Protein AF-A0A923TBF7-F1 (afdb_monomer)

Sequence (100 aa):
LIRGIGPTLTGFGVTGALADPILALTTANGVLIASSDDWGNGSNPGEIAATSARVGAFALPSASKDAAILVTLAPGNYTALLGGTNNTSGVALLEVYEVP

Solvent-accessible surface area (backbone atoms only — not comparable to full-atom values): 5743 Å² total; per-residue (Å²): 59,39,37,28,40,6,46,67,40,46,82,73,69,45,78,64,35,16,72,40,22,33,29,38,33,24,41,76,86,66,50,80,76,50,72,24,66,27,28,52,77,48,99,51,38,67,60,48,52,54,48,31,56,74,68,72,42,79,86,77,62,69,88,37,35,24,11,47,48,79,71,90,76,76,95,76,66,67,45,80,47,74,46,36,56,96,80,43,82,53,46,65,48,80,47,80,46,83,75,133

Nearest PDB structures (foldseek):
  7eha-assembly1_C  TM=4.477E-01  e=1.916E+00  Salmonella enterica subsp. enterica serovar Typhimurium str. LT2
  6l2m-assembly1_A-2  TM=4.316E-01  e=3.121E+00  Mycoplasma capricolum subsp. capricolum
  3osv-assembly3_D-3  TM=4.622E-01  e=5.086E+00  Pseudomonas aeruginosa
  3osv-assembly2_C-2  TM=3.943E-01  e=6.492E+00  Pseudomonas aeruginosa

Secondary structure (DSSP, 8-state):
-EEEESGGGGGGT-TTB-SSEEEEEEETT--EEEEEESGGGSS-HHHHHHHHHHTTPPPPPTT---EEE-----SS-EEEEEEEGGG---B-EEEE----

Structure (mmCIF, N/CA/C/O backbone):
data_AF-A0A923TBF7-F1
#
_entry.id   AF-A0A923TBF7-F1
#
loop_
_atom_site.group_PDB
_atom_site.id
_atom_site.type_symbol
_atom_site.label_atom_id
_atom_site.label_alt_id
_atom_site.label_comp_id
_atom_site.label_asym_id
_atom_site.label_entity_id
_atom_site.label_seq_id
_atom_site.pdbx_PDB_ins_code
_atom_site.Cartn_x
_atom_site.Cartn_y
_atom_site.Cartn_z
_atom_site.occupancy
_atom_site.B_iso_or_equiv
_atom_site.auth_seq_id
_atom_site.auth_comp_id
_atom_site.auth_asym_id
_atom_site.auth_atom_id
_atom_site.pdbx_PDB_model_num
ATOM 1 N N . LEU A 1 1 ? -7.035 -2.078 5.188 1.00 98.19 1 LEU A N 1
ATOM 2 C CA . LEU A 1 1 ? -5.842 -2.570 4.457 1.00 98.19 1 LEU A CA 1
ATOM 3 C C . LEU A 1 1 ? -5.611 -1.648 3.273 1.00 98.19 1 LEU A C 1
ATOM 5 O O . LEU A 1 1 ? -6.553 -1.402 2.534 1.00 98.19 1 LEU A O 1
ATOM 9 N N . ILE A 1 2 ? -4.401 -1.125 3.114 1.00 98.50 2 ILE A N 1
ATOM 10 C CA . ILE A 1 2 ? -4.012 -0.271 1.987 1.00 98.50 2 ILE A CA 1
ATOM 11 C C . ILE A 1 2 ? -2.887 -0.987 1.249 1.00 98.50 2 ILE A C 1
ATOM 13 O O . ILE A 1 2 ? -1.958 -1.459 1.903 1.00 98.50 2 ILE A O 1
ATOM 17 N N . ARG A 1 3 ? -2.964 -1.095 -0.078 1.00 98.62 3 ARG A N 1
ATOM 18 C CA . ARG A 1 3 ? -1.941 -1.765 -0.893 1.00 98.62 3 ARG A CA 1
ATOM 19 C C . ARG A 1 3 ? -1.485 -0.878 -2.041 1.00 98.62 3 ARG A C 1
ATOM 21 O O . ARG A 1 3 ? -2.312 -0.240 -2.682 1.00 98.62 3 ARG A O 1
ATOM 28 N N . GLY A 1 4 ? -0.181 -0.851 -2.283 1.00 98.50 4 GLY A N 1
ATOM 29 C CA . GLY A 1 4 ? 0.459 -0.209 -3.424 1.00 98.50 4 GLY A CA 1
ATOM 30 C C . GLY A 1 4 ? 1.114 -1.267 -4.301 1.00 98.50 4 GLY A C 1
ATOM 31 O O . GLY A 1 4 ? 2.171 -1.785 -3.952 1.00 98.50 4 GLY A O 1
ATOM 32 N N . ILE A 1 5 ? 0.473 -1.609 -5.415 1.00 98.62 5 ILE A N 1
ATOM 33 C CA . ILE A 1 5 ? 0.870 -2.729 -6.268 1.00 98.62 5 ILE A CA 1
ATOM 34 C C . ILE A 1 5 ? 1.650 -2.208 -7.472 1.00 98.62 5 ILE A C 1
ATOM 36 O O . ILE A 1 5 ? 1.158 -1.370 -8.229 1.00 98.62 5 ILE A O 1
ATOM 40 N N . GLY A 1 6 ? 2.859 -2.727 -7.642 1.00 98.44 6 GLY A N 1
ATOM 41 C CA . GLY A 1 6 ? 3.780 -2.437 -8.729 1.00 98.44 6 GLY A CA 1
ATOM 42 C C . GLY A 1 6 ? 4.194 -3.734 -9.427 1.00 98.44 6 GLY A C 1
ATOM 43 O O . GLY A 1 6 ? 3.537 -4.112 -10.401 1.00 98.44 6 GLY A O 1
ATOM 44 N N . PRO A 1 7 ? 5.220 -4.467 -8.944 1.00 98.50 7 PRO A N 1
ATOM 45 C CA . PRO A 1 7 ? 5.725 -5.672 -9.606 1.00 98.50 7 PRO A CA 1
ATOM 46 C C . PRO A 1 7 ? 4.661 -6.717 -9.936 1.00 98.50 7 PRO A C 1
ATOM 48 O O . PRO A 1 7 ? 4.695 -7.292 -11.028 1.00 98.50 7 PRO A O 1
ATOM 51 N N . THR A 1 8 ? 3.681 -6.942 -9.053 1.00 98.38 8 THR A N 1
ATOM 52 C CA . THR A 1 8 ? 2.640 -7.957 -9.295 1.00 98.38 8 THR A CA 1
ATOM 53 C C . THR A 1 8 ? 1.765 -7.632 -10.510 1.00 98.38 8 THR A C 1
ATOM 55 O O . THR A 1 8 ? 1.267 -8.549 -11.164 1.00 98.38 8 THR A O 1
ATOM 58 N N . LEU A 1 9 ? 1.639 -6.357 -10.906 1.00 98.50 9 LEU A N 1
ATOM 59 C CA . LEU A 1 9 ? 0.888 -5.964 -12.105 1.00 98.50 9 LEU A CA 1
ATOM 60 C C . LEU A 1 9 ? 1.474 -6.548 -13.399 1.00 98.50 9 LEU A C 1
ATOM 62 O O . LEU A 1 9 ? 0.737 -6.763 -14.363 1.00 98.50 9 LEU A O 1
ATOM 66 N N . THR A 1 10 ? 2.769 -6.877 -13.420 1.00 97.94 10 THR A N 1
ATOM 67 C CA . THR A 1 10 ? 3.399 -7.539 -14.575 1.00 97.94 10 THR A CA 1
ATOM 68 C C . THR A 1 10 ? 2.805 -8.925 -14.838 1.00 97.94 10 THR A C 1
ATOM 70 O O . THR A 1 10 ? 2.592 -9.291 -15.993 1.00 97.94 10 THR A O 1
ATOM 73 N N . GLY A 1 11 ? 2.430 -9.657 -13.781 1.00 97.44 11 GLY A N 1
ATOM 74 C CA . GLY A 1 11 ? 1.726 -10.939 -13.881 1.00 97.44 11 GLY A CA 1
ATOM 75 C C . GLY A 1 11 ? 0.304 -10.811 -14.438 1.00 97.44 11 GLY A C 1
ATOM 76 O O . GLY A 1 11 ? -0.233 -11.774 -14.978 1.00 97.44 11 GLY A O 1
ATOM 77 N N . PHE A 1 12 ? -0.277 -9.611 -14.373 1.00 97.50 12 PHE A N 1
ATOM 78 C CA . PHE A 1 12 ? -1.559 -9.260 -14.990 1.00 97.50 12 PHE A CA 1
ATOM 79 C C . PHE A 1 12 ? -1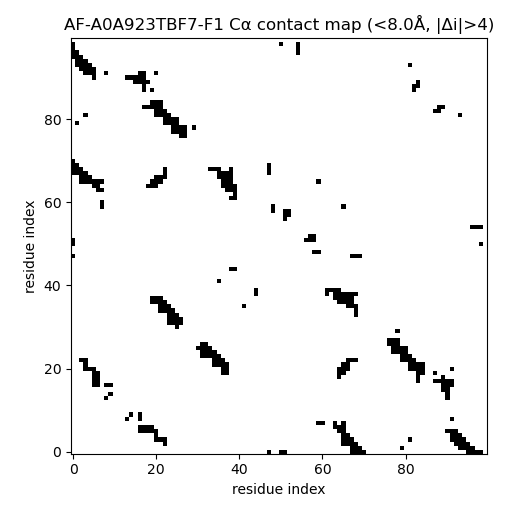.409 -8.647 -16.394 1.00 97.50 12 PHE A C 1
ATOM 81 O O . PHE A 1 12 ? -2.388 -8.180 -16.971 1.00 97.50 12 PHE A O 1
ATOM 88 N N . GLY A 1 13 ? -0.198 -8.640 -16.962 1.00 98.00 13 GLY A N 1
ATOM 89 C CA . GLY A 1 13 ? 0.069 -8.119 -18.306 1.00 98.00 13 GLY A CA 1
ATOM 90 C C . GLY A 1 13 ? 0.239 -6.600 -18.386 1.00 98.00 13 GLY A C 1
ATOM 91 O O . GLY A 1 13 ? 0.285 -6.053 -19.487 1.00 98.00 13 GLY A O 1
ATOM 92 N N . VAL A 1 14 ? 0.358 -5.899 -17.253 1.00 98.31 14 VAL A N 1
ATOM 93 C CA . VAL A 1 14 ? 0.619 -4.453 -17.243 1.00 98.31 14 VAL A CA 1
ATOM 94 C C . VAL A 1 14 ? 2.086 -4.194 -17.577 1.00 98.31 14 VAL A C 1
ATOM 96 O O . VAL A 1 14 ? 2.996 -4.542 -16.823 1.00 98.31 14 VAL A O 1
ATOM 99 N N . THR A 1 15 ? 2.323 -3.545 -18.712 1.00 98.06 15 THR A N 1
ATOM 100 C CA . THR A 1 15 ? 3.658 -3.099 -19.122 1.00 98.06 15 THR A CA 1
ATOM 101 C C . THR A 1 15 ? 4.047 -1.805 -18.411 1.00 98.06 15 THR A C 1
ATOM 103 O O . THR A 1 15 ? 3.206 -0.925 -18.236 1.00 98.06 15 THR A O 1
ATOM 106 N N . GLY A 1 16 ? 5.326 -1.646 -18.059 1.00 97.81 16 GLY A N 1
ATOM 107 C CA . GLY A 1 16 ? 5.817 -0.422 -17.411 1.00 97.81 16 GLY A CA 1
ATOM 108 C C . GLY A 1 16 ? 5.330 -0.249 -15.970 1.00 97.81 16 GLY A C 1
ATOM 109 O O . GLY A 1 16 ? 5.230 0.881 -15.491 1.00 97.81 16 GLY A O 1
ATOM 110 N N . ALA A 1 17 ? 4.999 -1.353 -15.294 1.00 98.50 17 ALA A N 1
ATOM 111 C CA . ALA A 1 17 ? 4.646 -1.334 -13.883 1.00 98.50 17 ALA A CA 1
ATOM 112 C C . ALA A 1 17 ? 5.787 -0.747 -13.037 1.00 98.50 17 ALA A C 1
ATOM 114 O O . ALA A 1 17 ? 6.967 -0.963 -13.325 1.00 98.50 17 ALA A O 1
ATOM 115 N N . LEU A 1 18 ? 5.429 0.008 -12.000 1.00 98.62 18 LEU A N 1
ATOM 116 C CA . LEU A 1 18 ? 6.380 0.588 -11.067 1.00 98.62 18 LEU A CA 1
ATOM 117 C C . LEU A 1 18 ? 7.136 -0.543 -10.364 1.00 98.62 18 LEU A C 1
ATOM 119 O O . LEU A 1 18 ? 6.532 -1.368 -9.687 1.00 98.62 18 LEU A O 1
ATOM 123 N N . ALA A 1 19 ? 8.451 -0.599 -10.557 1.00 98.25 19 ALA A N 1
ATOM 124 C CA . ALA A 1 19 ? 9.257 -1.738 -10.122 1.00 98.25 19 ALA A CA 1
ATOM 125 C C . ALA A 1 19 ? 9.437 -1.821 -8.599 1.00 98.25 19 ALA A C 1
ATOM 127 O O . ALA A 1 19 ? 9.775 -2.884 -8.087 1.00 98.25 19 ALA A O 1
ATOM 128 N N . ASP A 1 20 ? 9.269 -0.700 -7.903 1.00 98.19 20 ASP A N 1
ATOM 129 C CA . ASP A 1 20 ? 9.576 -0.577 -6.481 1.00 98.19 20 ASP A CA 1
ATOM 130 C C . ASP A 1 20 ? 8.683 0.504 -5.832 1.00 98.19 20 ASP A C 1
ATOM 132 O O . ASP A 1 20 ? 9.080 1.674 -5.737 1.00 98.19 20 ASP A O 1
ATOM 136 N N . PRO A 1 21 ? 7.404 0.183 -5.557 1.00 98.19 21 PRO A N 1
ATOM 137 C CA . PRO A 1 21 ? 6.462 1.103 -4.933 1.00 98.19 21 PRO A CA 1
ATOM 138 C C . PRO A 1 21 ? 6.738 1.297 -3.434 1.00 98.19 21 PRO A C 1
ATOM 140 O O . PRO A 1 21 ? 6.746 0.342 -2.669 1.00 98.19 21 PRO A O 1
ATOM 143 N N . ILE A 1 22 ? 6.794 2.554 -2.993 1.00 97.81 22 ILE A N 1
ATOM 144 C CA . ILE A 1 22 ? 6.746 2.944 -1.580 1.00 97.81 22 ILE A CA 1
ATOM 145 C C . ILE A 1 22 ? 5.380 3.552 -1.247 1.00 97.81 22 ILE A C 1
ATOM 147 O O . ILE A 1 22 ? 4.881 4.443 -1.944 1.00 97.81 22 ILE A O 1
ATOM 151 N N . LEU A 1 23 ? 4.771 3.071 -0.165 1.00 98.12 23 LEU A N 1
ATOM 152 C CA . LEU A 1 23 ? 3.470 3.513 0.326 1.00 98.12 23 LEU A CA 1
ATOM 153 C C . LEU A 1 23 ? 3.630 4.221 1.671 1.00 98.12 23 LEU A C 1
ATOM 155 O O . LEU A 1 23 ? 4.236 3.686 2.596 1.00 98.12 23 LEU A O 1
ATOM 159 N N . ALA A 1 24 ? 3.027 5.396 1.814 1.00 98.19 24 ALA A N 1
ATOM 160 C CA . ALA A 1 24 ? 2.932 6.115 3.078 1.00 98.19 24 ALA A CA 1
ATOM 161 C C . ALA A 1 24 ? 1.479 6.476 3.389 1.00 98.19 24 ALA A C 1
ATOM 163 O O . ALA A 1 24 ? 0.705 6.827 2.503 1.00 98.19 24 ALA A O 1
ATOM 164 N N . LEU A 1 25 ? 1.114 6.417 4.664 1.00 98.44 25 LEU A N 1
ATOM 165 C CA . LEU A 1 25 ? -0.171 6.865 5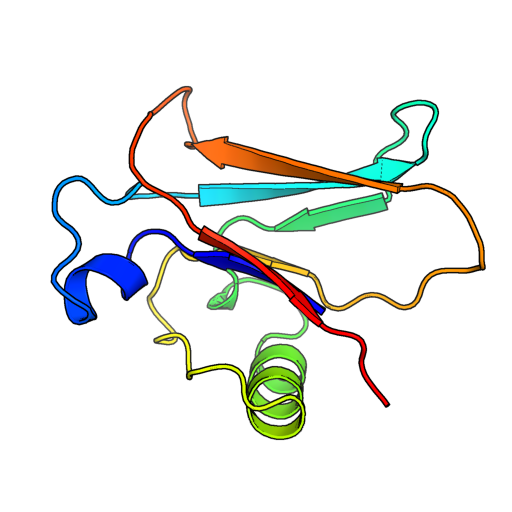.179 1.00 98.44 25 LEU A CA 1
ATOM 166 C C . LEU A 1 25 ? 0.050 8.049 6.113 1.00 98.44 25 LEU A C 1
ATOM 168 O O . LEU A 1 25 ? 0.807 7.943 7.080 1.00 98.44 25 LEU A O 1
ATOM 172 N N . THR A 1 26 ? -0.643 9.153 5.859 1.00 98.62 26 THR A N 1
ATOM 173 C CA . THR A 1 26 ? -0.557 10.366 6.674 1.00 98.62 26 THR A CA 1
ATOM 174 C C . THR A 1 26 ? -1.926 10.817 7.176 1.00 98.62 26 THR A C 1
ATOM 176 O O . THR A 1 26 ? -2.971 10.490 6.608 1.00 98.62 26 THR A O 1
ATOM 179 N N . THR A 1 27 ? -1.931 11.580 8.270 1.00 97.62 27 THR A N 1
ATOM 180 C CA . THR A 1 27 ? -3.103 12.367 8.678 1.00 97.62 27 THR A CA 1
ATOM 181 C C . THR A 1 27 ? -3.376 13.476 7.658 1.00 97.62 27 THR A C 1
ATOM 183 O O . THR A 1 27 ? -2.493 13.851 6.885 1.00 97.62 27 THR A O 1
ATOM 186 N N . ALA A 1 28 ? -4.561 14.089 7.713 1.00 93.88 28 ALA A N 1
ATOM 187 C CA . ALA A 1 28 ? -4.884 15.266 6.897 1.00 93.88 28 ALA A CA 1
ATOM 188 C C . ALA A 1 28 ? -3.879 16.434 7.033 1.00 93.88 28 ALA A C 1
ATOM 190 O O . ALA A 1 28 ? -3.738 17.227 6.108 1.00 93.88 28 ALA A O 1
ATOM 191 N N . ASN A 1 29 ? -3.151 16.518 8.153 1.00 94.75 29 ASN A N 1
ATOM 192 C CA . ASN A 1 29 ? -2.137 17.548 8.403 1.00 94.75 29 ASN A CA 1
ATOM 193 C C . ASN A 1 29 ? -0.721 17.115 7.971 1.00 94.75 29 ASN A C 1
ATOM 195 O O . ASN A 1 29 ? 0.254 17.780 8.309 1.00 94.75 29 ASN A O 1
ATOM 199 N N . GLY A 1 30 ? -0.589 15.983 7.270 1.00 95.25 30 GLY A N 1
ATOM 200 C CA . GLY A 1 30 ? 0.683 15.482 6.746 1.00 95.25 30 GLY A CA 1
ATOM 201 C C . GLY A 1 30 ? 1.553 14.726 7.753 1.00 95.25 30 GLY A C 1
ATOM 202 O O . GLY A 1 30 ? 2.701 14.419 7.447 1.00 95.25 30 GLY A O 1
ATOM 203 N N . VAL A 1 31 ? 1.037 14.393 8.941 1.00 97.62 31 VAL A N 1
ATOM 204 C CA . VAL A 1 31 ? 1.790 13.599 9.930 1.00 97.62 31 VAL A CA 1
ATOM 205 C C . VAL A 1 31 ? 1.803 12.134 9.505 1.00 97.62 31 VAL A C 1
ATOM 207 O O . VAL A 1 31 ? 0.736 11.558 9.296 1.00 97.62 31 VAL A O 1
ATOM 210 N N . LEU A 1 32 ? 2.989 11.530 9.401 1.00 97.88 32 LEU A N 1
ATOM 211 C CA . LEU A 1 32 ? 3.158 10.119 9.052 1.00 97.88 32 LEU A CA 1
ATOM 212 C C . LEU A 1 32 ? 2.585 9.200 10.141 1.00 97.88 32 LEU A C 1
ATOM 214 O O . LEU A 1 32 ? 2.895 9.355 11.319 1.00 97.88 32 LEU A O 1
ATOM 218 N N . ILE A 1 33 ? 1.770 8.233 9.723 1.00 97.75 33 ILE A N 1
ATOM 219 C CA . ILE A 1 33 ? 1.177 7.194 10.577 1.00 97.75 33 ILE A CA 1
ATOM 220 C C . ILE A 1 33 ? 1.902 5.869 10.362 1.00 97.75 33 ILE A C 1
ATOM 222 O O . ILE A 1 33 ? 2.261 5.191 11.319 1.00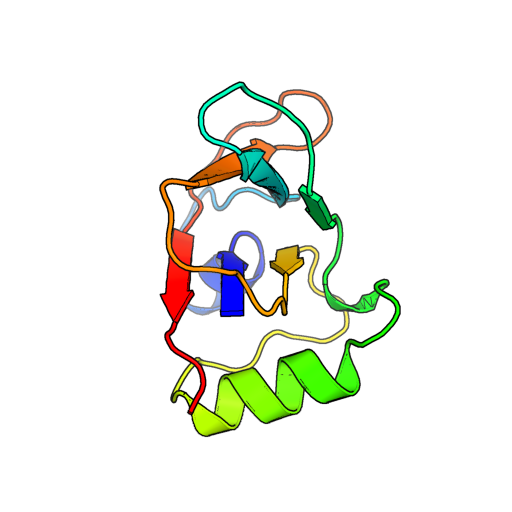 97.75 33 ILE A O 1
ATOM 226 N N . ALA A 1 34 ? 2.094 5.496 9.097 1.00 97.25 34 ALA A N 1
ATOM 227 C CA . ALA A 1 34 ? 2.742 4.256 8.700 1.00 97.25 34 ALA A CA 1
ATOM 228 C C . ALA A 1 34 ? 3.351 4.405 7.304 1.00 97.25 34 ALA A C 1
ATOM 230 O O . ALA A 1 34 ? 2.855 5.180 6.485 1.00 97.25 34 ALA A O 1
ATOM 231 N N . SER A 1 35 ? 4.390 3.629 7.022 1.00 97.31 35 SER A N 1
ATOM 232 C CA . SER A 1 35 ? 4.951 3.470 5.682 1.00 97.31 35 SER A CA 1
ATOM 233 C C . SER A 1 35 ? 5.305 2.009 5.425 1.00 97.31 35 SER A C 1
ATOM 235 O O . SER A 1 35 ? 5.536 1.249 6.364 1.00 97.31 35 SER A O 1
ATOM 237 N N . SER A 1 36 ? 5.339 1.623 4.156 1.00 97.44 36 SER A N 1
ATOM 238 C CA . SER A 1 36 ? 5.723 0.293 3.696 1.00 97.44 36 SER A CA 1
ATOM 239 C C . SER A 1 36 ? 6.517 0.419 2.401 1.00 97.44 36 SER A C 1
ATOM 241 O O . SER A 1 36 ? 6.109 1.131 1.485 1.00 97.44 36 SER A O 1
ATOM 243 N N . ASP A 1 37 ? 7.643 -0.279 2.377 1.00 95.81 37 ASP A N 1
ATOM 244 C CA . ASP A 1 37 ? 8.534 -0.509 1.245 1.00 95.81 37 ASP A CA 1
ATOM 245 C C . ASP A 1 37 ? 8.876 -2.004 1.337 1.00 95.81 37 ASP A C 1
ATOM 247 O O . ASP A 1 37 ? 9.356 -2.436 2.388 1.00 95.81 37 ASP A O 1
ATOM 251 N N . ASP A 1 38 ? 8.479 -2.797 0.341 1.00 96.94 38 ASP A N 1
ATOM 252 C CA . ASP A 1 38 ? 8.391 -4.268 0.378 1.00 96.94 38 ASP A CA 1
ATOM 253 C C . ASP A 1 38 ? 7.456 -4.854 1.468 1.00 96.94 38 ASP A C 1
ATOM 255 O O . ASP A 1 38 ? 7.826 -5.061 2.628 1.00 96.94 38 ASP A O 1
ATOM 259 N N . TRP A 1 39 ? 6.233 -5.243 1.092 1.00 97.06 39 TRP A N 1
ATOM 260 C CA . TRP A 1 39 ? 5.223 -5.796 2.009 1.00 97.06 39 TRP A CA 1
ATOM 261 C C . TRP A 1 39 ? 5.697 -7.054 2.758 1.00 97.06 39 TRP A C 1
ATOM 263 O O . TRP A 1 39 ? 5.337 -7.258 3.918 1.00 97.06 39 TRP A O 1
ATOM 273 N N . GLY A 1 40 ? 6.508 -7.891 2.099 1.00 94.81 40 GLY A N 1
ATOM 274 C CA . GLY A 1 40 ? 7.038 -9.139 2.649 1.00 94.81 40 GLY A CA 1
ATOM 275 C C . GLY A 1 40 ? 8.108 -8.939 3.727 1.00 94.81 40 GLY A C 1
ATOM 276 O O . GLY A 1 40 ? 8.331 -9.845 4.527 1.00 94.81 40 GLY A O 1
ATOM 277 N N . ASN A 1 41 ? 8.727 -7.753 3.779 1.00 91.94 41 ASN A N 1
ATOM 278 C CA . ASN A 1 41 ? 9.793 -7.405 4.723 1.00 91.94 41 ASN A CA 1
ATOM 279 C C . ASN A 1 41 ? 9.272 -6.664 5.970 1.00 91.94 41 ASN A C 1
ATOM 281 O O . ASN A 1 41 ? 10.050 -6.332 6.867 1.00 91.94 41 ASN A O 1
ATOM 285 N N . GLY A 1 42 ? 7.964 -6.394 6.036 1.00 84.06 42 GLY A N 1
ATOM 286 C CA . GLY A 1 42 ? 7.315 -5.777 7.192 1.00 84.06 42 GLY A CA 1
ATOM 287 C C . GLY A 1 42 ? 7.262 -6.686 8.427 1.00 84.06 42 GLY A C 1
ATOM 288 O O . GLY A 1 42 ? 7.659 -7.849 8.405 1.00 84.06 42 GLY A O 1
ATOM 289 N N . SER A 1 43 ? 6.723 -6.164 9.531 1.00 87.00 43 SER A N 1
ATOM 290 C CA . SER A 1 43 ? 6.590 -6.911 10.792 1.00 87.00 43 SER A CA 1
ATOM 291 C C . SER A 1 43 ? 5.415 -7.898 10.823 1.00 87.00 43 SER A C 1
ATOM 293 O O . SER A 1 43 ? 5.359 -8.737 11.718 1.00 87.00 43 SER A O 1
ATOM 295 N N . ASN A 1 44 ? 4.481 -7.801 9.874 1.00 94.69 44 ASN A N 1
ATOM 296 C CA . ASN A 1 44 ? 3.213 -8.538 9.855 1.00 94.69 44 ASN A CA 1
ATOM 297 C C . ASN A 1 44 ? 2.794 -9.074 8.458 1.00 94.69 44 ASN A C 1
ATOM 299 O O . ASN A 1 44 ? 1.623 -8.957 8.074 1.00 94.69 44 ASN A O 1
ATOM 303 N N . PRO A 1 45 ? 3.705 -9.669 7.655 1.00 96.31 45 PRO A N 1
ATOM 304 C CA . PRO A 1 45 ? 3.367 -10.154 6.314 1.00 96.31 45 PRO A CA 1
ATOM 305 C C . PRO A 1 45 ? 2.331 -11.289 6.350 1.00 96.31 45 PRO A C 1
ATOM 307 O O . PRO A 1 45 ? 1.493 -11.394 5.454 1.00 96.31 45 PRO A O 1
ATOM 310 N N . GLY A 1 46 ? 2.331 -12.110 7.409 1.00 97.25 46 GLY A N 1
ATOM 311 C CA . GLY A 1 46 ? 1.338 -13.167 7.610 1.00 97.25 46 GLY A CA 1
ATOM 312 C C . GLY A 1 46 ? -0.081 -12.614 7.767 1.00 97.25 46 GLY A C 1
ATOM 313 O O . GLY A 1 46 ? -1.002 -13.064 7.083 1.00 97.25 46 GLY A O 1
ATOM 314 N N . GLU A 1 47 ? -0.263 -11.597 8.612 1.00 97.56 47 GLU A N 1
ATOM 315 C CA . GLU A 1 47 ? -1.553 -10.934 8.820 1.00 97.56 47 GLU A CA 1
ATOM 316 C C . GLU A 1 47 ? -2.021 -10.178 7.574 1.00 97.56 47 GLU A C 1
ATOM 318 O O . GLU A 1 47 ? -3.216 -10.188 7.261 1.00 97.56 47 GLU A O 1
ATOM 323 N N . ILE A 1 48 ? -1.099 -9.547 6.838 1.00 97.88 48 ILE A N 1
ATOM 324 C CA . ILE A 1 48 ? -1.403 -8.878 5.566 1.00 97.88 48 ILE A CA 1
ATOM 325 C C . ILE A 1 48 ? -1.896 -9.892 4.530 1.00 97.88 48 ILE A C 1
ATOM 327 O O . ILE A 1 48 ? -2.919 -9.644 3.884 1.00 97.88 48 ILE A O 1
ATOM 331 N N . ALA A 1 49 ? -1.228 -11.041 4.388 1.00 98.00 49 ALA A N 1
ATOM 332 C CA . ALA A 1 49 ? -1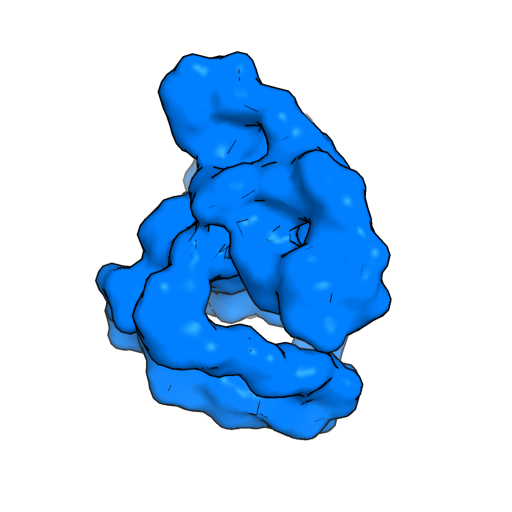.637 -12.092 3.458 1.00 98.00 49 ALA A CA 1
ATOM 333 C C . ALA A 1 49 ? -3.012 -12.674 3.828 1.00 98.00 49 ALA A C 1
ATOM 335 O O . ALA A 1 49 ? -3.901 -12.756 2.977 1.00 98.00 49 ALA A O 1
ATOM 336 N N . ALA A 1 50 ? -3.224 -13.003 5.107 1.00 97.94 50 ALA A N 1
ATOM 337 C CA . ALA A 1 50 ? -4.504 -13.514 5.598 1.00 97.94 50 ALA A CA 1
ATOM 338 C C . ALA A 1 50 ? -5.642 -12.495 5.415 1.00 97.94 50 ALA A C 1
ATOM 340 O O . ALA A 1 50 ? -6.737 -12.842 4.967 1.00 97.94 50 ALA A O 1
ATOM 341 N N . THR A 1 51 ? -5.380 -11.219 5.708 1.00 98.06 51 THR A N 1
ATOM 342 C CA . THR A 1 51 ? -6.367 -10.148 5.527 1.00 98.06 51 THR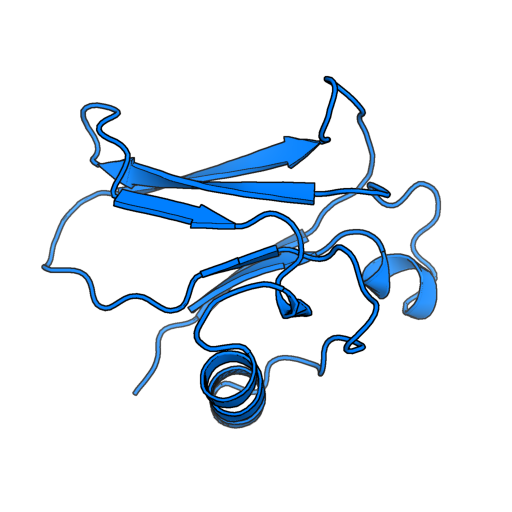 A CA 1
ATOM 343 C C . THR A 1 51 ? -6.672 -9.907 4.054 1.00 98.06 51 THR A C 1
ATOM 345 O O . THR A 1 51 ? -7.840 -9.741 3.716 1.00 98.06 51 THR A O 1
ATOM 348 N N . SER A 1 52 ? -5.660 -9.941 3.181 1.00 98.00 52 SER A N 1
ATOM 349 C CA . SER A 1 52 ? -5.835 -9.819 1.727 1.00 98.00 52 SER A CA 1
ATOM 350 C C . SER A 1 52 ? -6.798 -10.886 1.206 1.00 98.00 52 SER A C 1
ATOM 352 O O . SER A 1 52 ? -7.778 -10.550 0.546 1.00 98.00 52 SER A O 1
ATOM 354 N N . ALA A 1 53 ? -6.597 -12.150 1.595 1.00 98.12 53 ALA A N 1
ATOM 355 C CA . ALA A 1 53 ? -7.500 -13.239 1.226 1.00 98.12 53 ALA A CA 1
ATOM 356 C C . ALA A 1 53 ? -8.931 -13.013 1.747 1.00 98.12 53 ALA A C 1
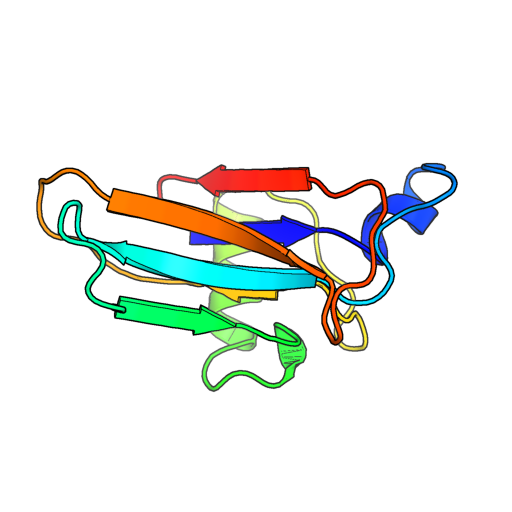ATOM 358 O O . ALA A 1 53 ? -9.899 -13.216 1.016 1.00 98.12 53 ALA A O 1
ATOM 359 N N . ARG A 1 54 ? -9.075 -12.543 2.994 1.00 98.12 54 ARG A N 1
ATOM 360 C CA . ARG A 1 54 ? -10.381 -12.286 3.623 1.00 98.12 54 ARG A CA 1
ATOM 361 C C . ARG A 1 54 ? -11.190 -11.194 2.922 1.00 98.12 54 ARG A C 1
ATOM 363 O O . ARG A 1 54 ? -12.407 -11.314 2.845 1.00 98.12 54 ARG A O 1
ATOM 370 N N . VAL A 1 55 ? -10.536 -10.146 2.421 1.00 98.00 55 VAL A N 1
ATOM 371 C CA . VAL A 1 55 ? -11.205 -9.033 1.718 1.00 98.00 55 VAL A CA 1
ATOM 372 C C . VAL A 1 55 ? -11.305 -9.251 0.201 1.00 98.00 55 VAL A C 1
ATOM 374 O O . VAL A 1 55 ? -11.675 -8.336 -0.529 1.00 98.00 55 VAL A O 1
ATOM 377 N N . GLY A 1 56 ? -10.982 -10.456 -0.289 1.00 97.56 56 GLY A N 1
ATOM 378 C CA . GLY A 1 56 ? -11.061 -10.811 -1.712 1.00 97.56 56 GLY A CA 1
ATOM 379 C C . GLY A 1 56 ? -9.960 -10.193 -2.579 1.00 97.56 56 GLY A C 1
ATOM 380 O O . GLY A 1 56 ? -10.067 -10.175 -3.804 1.00 97.56 56 GLY A O 1
ATOM 381 N N . ALA A 1 57 ? -8.903 -9.681 -1.957 1.00 97.94 57 ALA A N 1
ATOM 382 C CA . ALA A 1 57 ? -7.751 -9.127 -2.638 1.00 97.94 57 ALA A CA 1
ATOM 383 C C . ALA A 1 57 ? -6.865 -10.264 -3.181 1.00 97.94 57 ALA A C 1
ATOM 385 O O . ALA A 1 57 ? -6.637 -11.266 -2.499 1.00 97.94 57 ALA A O 1
ATOM 386 N N . PHE A 1 58 ? -6.327 -10.114 -4.394 1.00 98.06 58 PHE A N 1
ATOM 387 C CA . PHE A 1 58 ? -5.409 -11.112 -4.960 1.00 98.06 58 PHE A CA 1
ATOM 388 C C . PHE A 1 58 ? -4.135 -11.257 -4.114 1.00 98.06 58 PHE A C 1
ATOM 390 O O . PHE A 1 58 ? -3.705 -10.311 -3.451 1.00 98.06 58 PHE A O 1
ATOM 397 N N . ALA A 1 59 ? -3.525 -12.443 -4.141 1.00 97.62 59 ALA A N 1
ATOM 398 C CA . ALA A 1 59 ? -2.302 -12.716 -3.394 1.00 97.62 59 ALA A CA 1
ATOM 399 C C . ALA A 1 59 ? -1.109 -11.940 -3.971 1.00 97.62 59 ALA A C 1
ATOM 401 O O . ALA A 1 59 ? -0.942 -11.863 -5.188 1.00 97.62 59 ALA A O 1
ATOM 402 N N . LEU A 1 60 ? -0.263 -11.412 -3.088 1.00 97.88 60 LEU A N 1
ATOM 403 C CA . LEU A 1 60 ? 1.023 -10.830 -3.460 1.00 97.88 60 LEU A CA 1
ATOM 404 C C . LEU A 1 60 ? 2.113 -11.907 -3.319 1.00 97.88 60 LEU A C 1
ATOM 406 O O . LEU A 1 60 ? 2.108 -12.636 -2.323 1.00 97.88 60 LEU A O 1
ATOM 410 N N . PRO A 1 61 ? 3.041 -12.058 -4.281 1.00 96.88 61 PRO A N 1
ATOM 411 C CA . PRO A 1 61 ? 4.206 -12.922 -4.119 1.00 96.88 61 PRO A CA 1
ATOM 412 C C . PRO A 1 61 ? 5.087 -12.440 -2.961 1.00 96.88 61 PRO A C 1
ATOM 414 O O . PRO A 1 61 ? 5.321 -11.241 -2.814 1.00 96.88 61 PRO A O 1
ATOM 417 N N . SER A 1 62 ? 5.619 -13.364 -2.157 1.00 91.81 62 SER A N 1
ATOM 418 C CA . SER A 1 62 ? 6.421 -13.036 -0.963 1.00 91.81 62 SER A CA 1
ATOM 419 C C . SER A 1 62 ? 7.701 -12.256 -1.268 1.00 91.81 62 SER A C 1
ATOM 421 O O . SER A 1 62 ? 8.126 -11.449 -0.453 1.00 91.81 62 SER A O 1
ATOM 423 N N . ALA A 1 63 ? 8.296 -12.477 -2.442 1.00 93.56 63 ALA A N 1
ATOM 424 C CA . ALA A 1 63 ? 9.477 -11.756 -2.918 1.00 93.56 63 ALA A CA 1
ATOM 425 C C . ALA A 1 63 ? 9.135 -10.483 -3.719 1.00 93.56 63 ALA A C 1
ATOM 427 O O . ALA A 1 63 ? 10.022 -9.889 -4.329 1.00 93.56 63 ALA A O 1
ATOM 428 N N . SER A 1 64 ? 7.855 -10.101 -3.791 1.00 97.50 64 SER A N 1
ATOM 429 C CA . SER A 1 64 ? 7.437 -8.892 -4.499 1.00 97.50 64 SER A CA 1
ATOM 430 C C . SER A 1 64 ? 7.774 -7.637 -3.703 1.00 97.50 64 SER A C 1
ATOM 432 O O . SER A 1 64 ? 7.587 -7.607 -2.487 1.00 97.50 64 SER A O 1
ATOM 434 N N . LYS A 1 65 ? 8.157 -6.584 -4.429 1.00 98.06 65 LYS A N 1
ATOM 435 C CA . LYS A 1 65 ? 8.347 -5.236 -3.889 1.00 98.06 65 LYS A CA 1
ATOM 436 C C . LYS A 1 65 ? 7.066 -4.412 -3.770 1.00 98.06 65 LYS A C 1
ATOM 438 O O . LYS A 1 65 ? 7.115 -3.215 -3.535 1.00 98.06 65 LYS A O 1
ATOM 443 N N . ASP A 1 66 ? 5.895 -5.018 -3.980 1.00 98.56 66 ASP A N 1
ATOM 444 C CA . ASP A 1 66 ? 4.632 -4.333 -3.677 1.00 98.56 66 ASP A CA 1
ATOM 445 C C . ASP A 1 66 ? 4.629 -3.851 -2.219 1.00 98.56 66 ASP A C 1
ATOM 447 O O . ASP A 1 66 ? 5.214 -4.497 -1.354 1.00 98.56 66 ASP A O 1
ATOM 451 N N . ALA A 1 67 ? 3.917 -2.772 -1.920 1.00 98.31 67 ALA A N 1
ATOM 452 C CA . ALA A 1 67 ? 3.789 -2.243 -0.568 1.00 98.31 67 ALA A CA 1
ATOM 453 C C . ALA A 1 67 ? 2.403 -2.539 0.017 1.00 98.31 67 ALA A C 1
ATOM 455 O O . ALA A 1 67 ? 1.393 -2.536 -0.693 1.00 98.31 67 ALA A O 1
ATOM 456 N N . ALA A 1 68 ? 2.320 -2.748 1.332 1.00 98.31 68 ALA A N 1
ATOM 457 C CA . ALA A 1 68 ? 1.040 -2.920 2.011 1.00 98.31 68 ALA A CA 1
ATOM 458 C C . ALA A 1 68 ? 1.082 -2.440 3.465 1.00 98.31 68 ALA A C 1
ATOM 460 O O . ALA A 1 68 ? 2.011 -2.721 4.214 1.00 98.31 68 ALA A O 1
ATOM 461 N N . ILE A 1 69 ? 0.022 -1.745 3.877 1.00 98.19 69 ILE A N 1
ATOM 462 C CA . ILE A 1 69 ? -0.187 -1.266 5.242 1.00 98.19 69 ILE A CA 1
ATOM 463 C C . ILE A 1 69 ? -1.494 -1.860 5.770 1.00 98.19 69 ILE A C 1
ATOM 465 O O . ILE A 1 69 ? -2.588 -1.582 5.264 1.00 98.19 69 ILE A O 1
ATOM 469 N N . LEU A 1 70 ? -1.392 -2.653 6.835 1.00 97.62 70 LEU A N 1
ATOM 470 C CA . LEU A 1 70 ? -2.533 -3.080 7.638 1.00 97.62 70 LEU A CA 1
ATOM 471 C C . LEU A 1 70 ? -2.578 -2.242 8.916 1.00 97.62 70 LEU A C 1
ATOM 473 O O . LEU A 1 70 ? -1.676 -2.319 9.744 1.00 97.62 70 LEU A O 1
ATOM 477 N N . VAL A 1 71 ? -3.618 -1.423 9.055 1.00 96.69 71 VAL A N 1
ATOM 478 C CA . VAL A 1 71 ? -3.761 -0.468 10.157 1.00 96.69 71 VAL A CA 1
ATOM 479 C C . VAL A 1 71 ? -5.233 -0.287 10.520 1.00 96.69 71 VAL A C 1
ATOM 481 O O . VAL A 1 71 ? -6.098 -0.322 9.641 1.00 96.69 71 VAL A O 1
ATOM 484 N N . THR A 1 72 ? -5.494 -0.070 11.808 1.00 96.06 72 THR A N 1
ATOM 485 C CA . THR A 1 72 ? -6.791 0.367 12.335 1.00 96.06 72 THR A CA 1
ATOM 486 C C . THR A 1 72 ? -6.747 1.875 12.542 1.00 96.06 72 THR A C 1
ATOM 488 O O . THR A 1 72 ? -5.836 2.382 13.194 1.00 96.06 72 THR A O 1
ATOM 491 N N . LEU A 1 73 ? -7.723 2.594 11.993 1.00 95.94 73 LEU A N 1
ATOM 492 C CA . LEU A 1 73 ? -7.787 4.052 12.050 1.00 95.94 73 LEU A CA 1
ATOM 493 C C . LEU A 1 73 ? -9.023 4.488 12.834 1.00 95.94 73 LEU A C 1
ATOM 495 O O . LEU A 1 73 ? -10.091 3.890 12.707 1.00 95.94 73 LEU A O 1
ATOM 499 N N . ALA A 1 74 ? -8.880 5.544 13.631 1.00 96.25 74 ALA A N 1
ATOM 500 C CA . ALA A 1 74 ? -10.040 6.252 14.158 1.00 96.25 74 ALA A CA 1
ATOM 501 C C . ALA A 1 74 ? -10.789 6.951 13.003 1.00 96.25 74 ALA A C 1
ATOM 503 O O . ALA A 1 74 ? -10.193 7.201 11.955 1.00 96.25 74 ALA A O 1
ATOM 504 N N . PRO A 1 75 ? -12.076 7.301 13.164 1.00 95.75 75 PRO A N 1
ATOM 505 C CA . PRO A 1 75 ? -12.786 8.082 12.158 1.00 95.75 75 PRO A CA 1
ATOM 506 C C . PRO A 1 75 ? -12.067 9.404 11.867 1.00 95.75 75 PRO A C 1
ATOM 508 O O . PRO A 1 75 ? -11.739 10.159 12.783 1.00 95.75 75 PRO A O 1
ATOM 511 N N . GLY A 1 76 ? -11.832 9.695 10.590 1.00 95.56 76 GLY A N 1
ATOM 512 C CA . GLY A 1 76 ? -11.126 10.899 10.172 1.00 95.56 76 GLY A CA 1
ATOM 513 C C . GLY A 1 76 ? -10.665 10.847 8.721 1.00 95.56 76 GLY A C 1
ATOM 514 O O . GLY A 1 76 ? -10.858 9.852 8.023 1.00 95.56 76 GLY A O 1
ATOM 515 N N . ASN A 1 77 ? -10.042 11.942 8.284 1.00 97.31 77 ASN A N 1
ATOM 516 C CA . ASN A 1 77 ? -9.475 12.067 6.945 1.00 97.31 77 ASN A CA 1
ATOM 517 C C . ASN A 1 77 ? -7.988 11.698 6.959 1.00 97.31 77 ASN A C 1
ATOM 519 O O . ASN A 1 77 ? -7.215 12.201 7.782 1.00 97.31 77 ASN A O 1
ATOM 523 N N . TYR A 1 78 ? -7.596 10.867 5.998 1.00 98.00 78 TYR A N 1
ATOM 524 C CA . TYR A 1 78 ? -6.239 10.360 5.831 1.00 98.00 78 TYR A CA 1
ATOM 525 C C . TYR A 1 78 ? -5.839 10.396 4.360 1.00 98.00 78 TYR A C 1
ATOM 527 O O . TYR A 1 78 ? -6.698 10.319 3.480 1.00 98.00 78 TYR A O 1
ATOM 535 N N . THR A 1 79 ? -4.535 10.455 4.104 1.00 97.88 79 THR A N 1
ATOM 536 C CA . THR A 1 79 ? -3.978 10.440 2.749 1.00 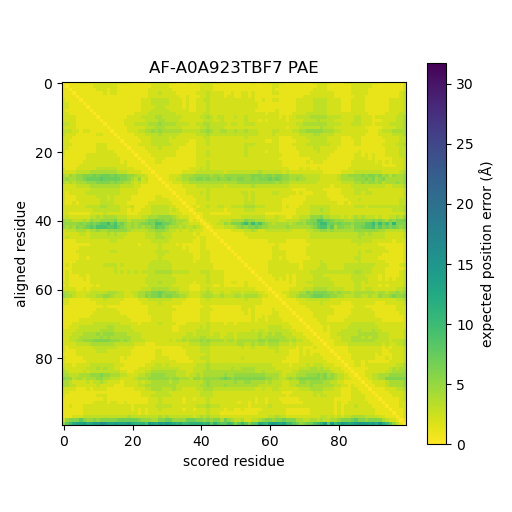97.88 79 THR A CA 1
ATOM 537 C C . THR A 1 79 ? -3.047 9.247 2.597 1.00 97.88 79 THR A C 1
ATOM 539 O O . THR A 1 79 ? -2.074 9.116 3.338 1.00 97.88 79 THR A O 1
ATOM 542 N N . ALA A 1 80 ? -3.332 8.387 1.619 1.00 98.00 80 ALA A N 1
ATOM 543 C CA . ALA A 1 80 ? -2.402 7.364 1.159 1.00 98.00 80 ALA A CA 1
ATOM 544 C C . ALA A 1 80 ? -1.582 7.924 -0.012 1.00 98.00 80 ALA A C 1
ATOM 546 O O . ALA A 1 80 ? -2.138 8.376 -1.012 1.00 98.00 80 ALA A O 1
ATOM 547 N N . LEU A 1 81 ? -0.262 7.911 0.129 1.00 97.44 81 LEU A N 1
ATOM 548 C CA . LEU A 1 81 ? 0.705 8.395 -0.847 1.00 97.44 81 LEU A CA 1
ATOM 549 C C . LEU A 1 81 ? 1.448 7.192 -1.418 1.00 97.44 81 LEU A C 1
ATOM 551 O O . LEU A 1 81 ? 2.105 6.472 -0.670 1.00 97.44 81 LEU A O 1
ATOM 555 N N . LEU A 1 82 ? 1.347 6.986 -2.729 1.00 98.19 82 LEU A N 1
ATOM 556 C CA . LEU A 1 82 ? 2.049 5.929 -3.450 1.00 98.19 82 LEU A CA 1
ATOM 557 C C . LEU A 1 82 ? 3.030 6.564 -4.435 1.00 98.19 82 LEU A C 1
ATOM 559 O O . LEU A 1 82 ? 2.637 7.407 -5.241 1.00 98.19 82 LEU A O 1
ATOM 563 N N . GLY A 1 83 ? 4.294 6.161 -4.369 1.00 97.62 83 GLY A N 1
ATOM 564 C CA . GLY A 1 83 ? 5.351 6.640 -5.258 1.00 97.62 83 GLY A CA 1
ATOM 565 C C . GLY A 1 83 ? 6.398 5.565 -5.518 1.00 97.62 83 GLY A C 1
ATOM 566 O O . GLY A 1 83 ? 6.311 4.474 -4.966 1.00 97.62 83 GLY A O 1
ATOM 567 N N . GLY A 1 84 ? 7.377 5.858 -6.371 1.00 97.56 84 GLY A N 1
ATOM 568 C CA . GLY A 1 84 ? 8.524 4.979 -6.607 1.00 97.56 84 GLY A CA 1
ATOM 569 C C . GLY A 1 84 ? 9.699 5.303 -5.695 1.00 97.56 84 GLY A C 1
ATOM 570 O O . GLY A 1 84 ? 9.978 6.481 -5.442 1.00 97.56 84 GLY A O 1
ATOM 571 N N . THR A 1 85 ? 10.438 4.285 -5.251 1.00 96.44 85 THR A N 1
ATOM 572 C CA . THR A 1 85 ? 11.725 4.509 -4.576 1.00 96.44 85 THR A CA 1
ATOM 573 C C . THR A 1 85 ? 12.687 5.261 -5.505 1.00 96.44 85 THR A C 1
ATOM 575 O O . THR A 1 85 ? 12.608 5.163 -6.734 1.00 96.44 85 THR A O 1
ATOM 578 N N . ASN A 1 86 ? 13.582 6.076 -4.935 1.00 93.94 86 ASN A N 1
ATOM 579 C CA . ASN A 1 86 ? 14.582 6.862 -5.677 1.00 93.94 86 ASN A CA 1
ATOM 580 C C . ASN A 1 86 ? 14.009 7.742 -6.812 1.00 93.94 86 ASN A C 1
ATOM 582 O O . ASN A 1 86 ? 14.667 7.944 -7.832 1.00 93.94 86 ASN A O 1
ATOM 586 N N . ASN A 1 87 ? 12.792 8.275 -6.639 1.00 91.00 87 ASN A N 1
ATOM 587 C CA . ASN A 1 87 ? 12.074 9.078 -7.641 1.00 91.00 87 ASN A CA 1
ATOM 588 C C . ASN A 1 87 ? 11.813 8.341 -8.969 1.00 91.00 87 ASN A C 1
ATOM 590 O O . ASN A 1 87 ? 11.686 8.968 -10.023 1.00 91.00 87 ASN A O 1
A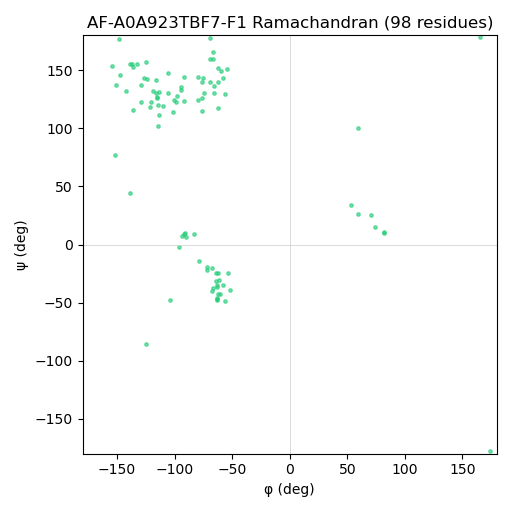TOM 594 N N . THR A 1 88 ? 11.735 7.011 -8.938 1.00 97.44 88 THR A N 1
ATOM 595 C CA . THR A 1 88 ? 11.313 6.226 -10.102 1.00 97.44 88 THR A CA 1
ATOM 596 C C . THR A 1 88 ? 9.824 6.434 -10.394 1.00 97.44 88 THR A C 1
ATOM 598 O O . THR A 1 88 ? 9.050 6.909 -9.562 1.00 97.44 88 THR A O 1
ATOM 601 N N . SER A 1 89 ? 9.411 6.128 -11.622 1.00 96.56 89 SER A N 1
ATOM 602 C CA . SER A 1 89 ? 8.030 6.280 -12.088 1.00 96.56 89 SER A CA 1
ATOM 603 C C . SER A 1 89 ? 7.599 5.050 -12.877 1.00 96.56 89 SER A C 1
ATOM 605 O O . SER A 1 89 ? 8.428 4.366 -13.475 1.00 96.56 89 SER A O 1
ATOM 607 N N . GLY A 1 90 ? 6.298 4.779 -12.882 1.00 97.75 90 GLY A N 1
ATOM 608 C CA . GLY A 1 90 ? 5.699 3.640 -13.566 1.00 97.75 90 GLY A CA 1
ATOM 609 C C . GLY A 1 90 ? 4.211 3.529 -13.254 1.00 97.75 90 GLY A C 1
ATOM 610 O O . GLY A 1 90 ? 3.652 4.359 -12.536 1.00 97.75 90 GLY A O 1
ATOM 611 N N . VAL A 1 91 ? 3.570 2.498 -13.796 1.00 98.56 91 VAL A N 1
ATOM 612 C CA . VAL A 1 91 ? 2.163 2.196 -13.518 1.00 98.56 91 VAL A CA 1
ATOM 613 C C . VAL A 1 91 ? 2.056 1.483 -12.173 1.00 98.56 91 VAL A C 1
ATOM 615 O O . VAL A 1 91 ? 2.674 0.441 -11.976 1.00 98.56 91 VAL A O 1
ATOM 618 N N . ALA A 1 92 ? 1.255 2.020 -11.260 1.00 98.19 92 ALA A N 1
ATOM 619 C CA . ALA A 1 92 ? 0.973 1.388 -9.979 1.00 98.19 92 ALA A CA 1
ATOM 620 C C . ALA A 1 92 ? -0.530 1.409 -9.693 1.00 98.19 92 ALA A C 1
ATOM 622 O O . ALA A 1 92 ? -1.258 2.268 -10.196 1.00 98.19 92 ALA A O 1
ATOM 623 N N . LEU A 1 93 ? -0.984 0.467 -8.874 1.00 98.50 93 LEU A N 1
ATOM 624 C CA . LEU A 1 93 ? -2.365 0.365 -8.422 1.00 98.50 93 LEU A CA 1
ATOM 625 C C . LEU A 1 93 ? -2.412 0.609 -6.912 1.00 98.50 93 LEU A C 1
ATOM 627 O O . LEU A 1 93 ? -1.785 -0.115 -6.143 1.00 98.50 93 LEU A O 1
ATOM 631 N N . LEU A 1 94 ? -3.157 1.633 -6.495 1.00 98.44 94 LEU A N 1
ATOM 632 C CA . LEU A 1 94 ? -3.448 1.906 -5.090 1.00 98.44 94 LEU A CA 1
ATOM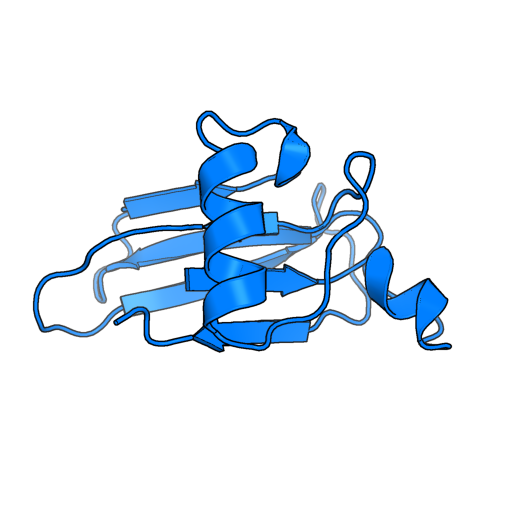 633 C C . LEU A 1 94 ? -4.832 1.353 -4.750 1.00 98.44 94 LEU A C 1
ATOM 635 O O . LEU A 1 94 ? -5.824 1.747 -5.362 1.00 98.44 94 LEU A O 1
ATOM 639 N N . GLU A 1 95 ? -4.903 0.476 -3.756 1.00 98.12 95 GLU A N 1
ATOM 640 C CA . GLU A 1 95 ? -6.147 -0.158 -3.319 1.00 98.12 95 GLU A CA 1
ATOM 641 C C . GLU A 1 95 ? -6.377 0.090 -1.832 1.00 98.12 95 GLU A C 1
ATOM 643 O O . GLU A 1 95 ? -5.443 0.046 -1.024 1.00 98.12 95 GLU A O 1
ATOM 648 N N . VAL A 1 96 ? -7.637 0.305 -1.458 1.00 98.00 96 VAL A N 1
ATOM 649 C CA . VAL A 1 96 ? -8.060 0.462 -0.066 1.00 98.00 96 VAL A CA 1
ATOM 650 C C . VAL A 1 96 ? -9.224 -0.481 0.191 1.00 98.00 96 VAL A C 1
ATOM 652 O O . VAL A 1 96 ? -10.255 -0.402 -0.471 1.00 98.00 96 VAL A O 1
ATOM 655 N N . TYR A 1 97 ? -9.050 -1.357 1.174 1.00 98.06 97 TYR A N 1
ATOM 656 C CA . TYR A 1 97 ? -10.062 -2.301 1.626 1.00 98.06 97 TYR A CA 1
ATOM 657 C C . TYR A 1 97 ? -10.445 -1.996 3.068 1.00 98.06 97 TYR A C 1
ATOM 659 O O . TYR A 1 97 ? -9.574 -1.896 3.948 1.00 98.06 97 TYR A O 1
ATOM 667 N N . GLU A 1 98 ? -11.749 -1.912 3.313 1.00 96.25 98 GLU A N 1
ATOM 668 C CA . GLU A 1 98 ? -12.301 -2.066 4.652 1.00 96.25 98 GLU A CA 1
ATOM 669 C C . GLU A 1 98 ? -12.060 -3.504 5.122 1.00 96.25 98 GLU A C 1
ATOM 671 O O . GLU A 1 98 ? -12.193 -4.460 4.358 1.00 96.25 98 GLU A O 1
ATOM 676 N N . VAL A 1 99 ? -11.633 -3.646 6.373 1.00 92.81 99 VAL A N 1
ATOM 677 C CA . VAL A 1 99 ? -11.299 -4.936 6.969 1.00 92.81 99 VAL A CA 1
ATOM 678 C C . VAL A 1 99 ? -12.332 -5.206 8.064 1.00 92.81 99 VAL A C 1
ATOM 680 O O . VAL A 1 99 ? -12.314 -4.470 9.050 1.00 92.81 99 VAL A O 1
ATOM 683 N N . PRO A 1 100 ? -13.219 -6.204 7.893 1.00 76.31 100 PRO A N 1
ATOM 684 C CA . PRO A 1 100 ? -14.209 -6.562 8.904 1.00 76.31 100 PRO A CA 1
ATOM 685 C C . PRO A 1 100 ? -13.596 -7.224 10.144 1.00 76.31 100 PRO A C 1
ATOM 687 O O . PRO A 1 100 ? -12.479 -7.798 10.051 1.00 76.31 100 PRO A O 1
#

Radius of gyration: 12.95 Å; Cα contacts (8 Å, |Δi|>4): 205; chains: 1; bounding box: 29×31×33 Å

Foldseek 3Di:
DKKKAFPVVVVVVFPFGQQWKKKFKAAPVRHTDDIWFQLLPDPCNVVVQVQCVVQVHDGDPSPGRITDDDDDDDDHDMDMDMAHPPRDDGDIDIDDTDGD

Mean predicted aligned error: 2.33 Å

pLDDT: mean 96.81, std 3.07, range [76.31, 98.62]